Protein AF-A0A962DSF2-F1 (afdb_monomer)

Foldseek 3Di:
DDDDDDDDDDDDDDDDDAADDPVVVVVVVVCCVVDPDDDDDPRHDDD

Structure (mmCIF, N/CA/C/O backbone):
data_AF-A0A962DSF2-F1
#
_entry.id   AF-A0A962DSF2-F1
#
loop_
_atom_site.group_PDB
_atom_site.id
_atom_site.type_symbol
_atom_site.label_atom_id
_atom_site.label_alt_id
_atom_site.label_comp_id
_atom_site.label_asym_id
_atom_site.label_entity_id
_atom_site.label_seq_id
_atom_site.pdbx_PDB_ins_code
_atom_site.Cartn_x
_atom_site.Cartn_y
_atom_site.Cartn_z
_atom_site.occupancy
_atom_site.B_iso_or_equiv
_atom_site.auth_seq_id
_atom_site.auth_comp_id
_atom_site.auth_asym_id
_atom_site.auth_atom_id
_atom_site.pdbx_PDB_model_num
ATOM 1 N N . MET A 1 1 ? -7.736 22.874 13.151 1.00 86.50 1 MET A N 1
ATOM 2 C CA . MET A 1 1 ? -7.043 21.586 13.382 1.00 86.50 1 MET A CA 1
ATOM 3 C C . MET A 1 1 ? -8.036 20.460 13.193 1.00 86.50 1 MET A C 1
ATOM 5 O O . MET A 1 1 ? -9.151 20.586 13.690 1.00 86.50 1 MET A O 1
ATOM 9 N N . ALA A 1 2 ? -7.650 19.398 12.487 1.00 93.62 2 ALA A N 1
ATOM 10 C CA . ALA A 1 2 ? -8.461 18.187 12.411 1.00 93.62 2 ALA A CA 1
ATOM 11 C C . ALA A 1 2 ? -8.470 17.476 13.775 1.00 93.62 2 ALA A C 1
ATOM 13 O O . ALA A 1 2 ? -7.469 17.501 14.493 1.00 93.62 2 ALA A O 1
ATOM 14 N N . LYS A 1 3 ? -9.602 16.869 14.136 1.00 96.12 3 LYS A N 1
ATOM 15 C CA . LYS A 1 3 ? -9.754 16.038 15.335 1.00 96.12 3 LYS A CA 1
ATOM 16 C C . LYS A 1 3 ? -10.275 14.674 14.910 1.00 96.12 3 LYS A C 1
ATOM 18 O O . LYS A 1 3 ? -11.145 14.600 14.048 1.00 96.12 3 LYS A O 1
ATOM 23 N N . ILE A 1 4 ? -9.763 13.628 15.545 1.00 96.50 4 ILE A N 1
ATOM 24 C CA . ILE A 1 4 ? -10.308 12.274 15.457 1.00 96.50 4 ILE A CA 1
ATOM 25 C C . ILE A 1 4 ? -10.821 11.929 16.855 1.00 96.50 4 ILE A C 1
ATOM 27 O O . ILE A 1 4 ? -10.070 12.035 17.823 1.00 96.50 4 ILE A O 1
ATOM 31 N N . ILE A 1 5 ? -12.103 11.583 16.961 1.00 96.19 5 ILE A N 1
ATOM 32 C CA . ILE A 1 5 ? -12.754 11.169 18.210 1.00 96.19 5 ILE A CA 1
ATOM 33 C C . ILE A 1 5 ? -13.066 9.680 18.068 1.00 96.19 5 ILE A C 1
ATOM 35 O O . ILE A 1 5 ? -13.672 9.280 17.078 1.00 96.19 5 ILE A O 1
ATOM 39 N N . VAL A 1 6 ? -12.624 8.870 19.029 1.00 96.12 6 VAL A N 1
ATOM 40 C CA . VAL A 1 6 ? -12.842 7.417 19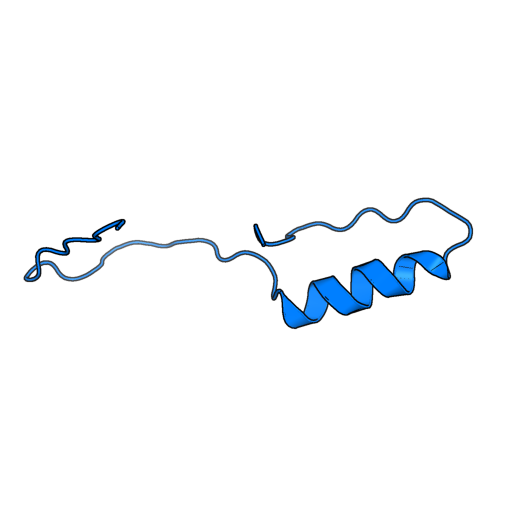.050 1.00 96.12 6 VAL A CA 1
ATOM 41 C C . VAL A 1 6 ? -13.611 7.064 20.316 1.00 96.12 6 VAL A C 1
ATOM 43 O O . VAL A 1 6 ? -13.185 7.422 21.413 1.00 96.12 6 VAL A O 1
ATOM 46 N N . GLU A 1 7 ? -14.724 6.353 20.163 1.00 96.88 7 GLU A N 1
ATOM 47 C CA . GLU A 1 7 ? -15.507 5.810 21.273 1.00 96.88 7 GLU A CA 1
ATOM 48 C C . GLU A 1 7 ? -15.086 4.359 21.531 1.00 96.88 7 GLU A C 1
ATOM 50 O O . GLU A 1 7 ? -15.073 3.526 20.626 1.00 96.88 7 GLU A O 1
ATOM 55 N N . GLY A 1 8 ? -14.675 4.069 22.766 1.00 96.69 8 GLY A N 1
ATOM 56 C CA . GLY A 1 8 ? -14.237 2.733 23.169 1.00 96.69 8 GLY A CA 1
ATOM 57 C C . GLY A 1 8 ? -15.393 1.809 23.564 1.00 96.69 8 GLY A C 1
ATOM 58 O O . GLY A 1 8 ? -16.551 2.211 23.611 1.00 96.69 8 GLY A O 1
ATOM 59 N N . GLY A 1 9 ? -15.057 0.566 23.920 1.00 96.94 9 GLY A N 1
ATOM 60 C CA . GLY A 1 9 ? -15.995 -0.392 24.525 1.00 96.94 9 GLY A CA 1
ATOM 61 C C . GLY A 1 9 ? -16.494 -1.504 23.601 1.00 96.94 9 GLY A C 1
ATOM 62 O O . GLY A 1 9 ? -17.146 -2.428 24.079 1.00 96.94 9 GLY A O 1
ATOM 63 N N . VAL A 1 10 ? -16.148 -1.470 22.310 1.00 96.25 10 VAL A N 1
ATOM 64 C CA . VAL A 1 10 ? -16.519 -2.508 21.337 1.00 96.25 10 VAL A CA 1
ATOM 65 C C . VAL A 1 10 ? -15.270 -3.275 20.882 1.00 96.25 10 VAL A C 1
ATOM 67 O O . VAL A 1 10 ? -14.363 -2.660 20.316 1.00 96.25 10 VAL A O 1
ATOM 70 N N . PRO A 1 11 ? -15.183 -4.600 21.111 1.00 97.31 11 PRO A N 1
ATOM 71 C CA . PRO A 1 11 ? -14.123 -5.428 20.540 1.00 97.31 11 PRO A CA 1
ATOM 72 C C . PRO A 1 11 ? -14.176 -5.424 19.007 1.00 97.31 11 PRO A C 1
ATOM 74 O O . PRO A 1 11 ? -15.254 -5.520 18.421 1.00 97.31 11 PRO A O 1
ATOM 77 N N . LEU A 1 12 ? -13.016 -5.356 18.353 1.00 97.50 12 LEU A N 1
ATOM 78 C CA . LEU A 1 12 ? -12.935 -5.456 16.894 1.00 97.50 12 LEU A CA 1
ATOM 79 C C . LEU A 1 12 ? -13.275 -6.885 16.440 1.00 97.50 12 LEU A C 1
ATOM 81 O O . LEU A 1 12 ? -12.754 -7.852 16.994 1.00 97.50 12 LEU A O 1
ATOM 85 N N . ASN A 1 13 ? -14.118 -7.010 15.415 1.00 97.69 13 ASN A N 1
ATOM 86 C CA . ASN A 1 13 ? -14.445 -8.276 14.760 1.00 97.69 13 ASN A CA 1
ATOM 87 C C . ASN A 1 13 ? -14.552 -8.050 13.245 1.00 97.69 13 ASN A C 1
ATOM 89 O O . ASN A 1 13 ? -15.337 -7.212 12.803 1.00 97.69 13 ASN A O 1
ATOM 93 N N . GLY A 1 14 ? -13.747 -8.775 12.470 1.00 97.12 14 GLY A N 1
ATOM 94 C CA . GLY A 1 14 ? -13.721 -8.708 11.013 1.00 97.12 14 GLY A CA 1
ATOM 95 C C . GLY A 1 14 ? -12.310 -8.828 10.448 1.00 97.12 14 GLY A C 1
ATOM 96 O O . GLY A 1 14 ? -11.345 -9.070 11.172 1.00 97.12 14 GLY A O 1
ATOM 97 N N . GLU A 1 15 ? -12.204 -8.625 9.140 1.00 98.00 15 GLU A N 1
ATOM 98 C CA . GLU A 1 15 ? -10.953 -8.682 8.388 1.00 98.00 15 GLU A CA 1
ATOM 99 C C . GLU A 1 15 ? -10.786 -7.408 7.559 1.00 98.00 15 GLU A C 1
ATOM 101 O O . GLU A 1 15 ? -11.759 -6.831 7.070 1.00 98.00 15 GLU A O 1
ATOM 106 N N . VAL A 1 16 ? -9.540 -6.967 7.391 1.00 97.44 16 VAL A N 1
ATOM 107 C CA . VAL A 1 16 ? -9.184 -5.826 6.543 1.00 97.44 16 VAL A CA 1
ATOM 108 C C . VAL A 1 16 ? -7.959 -6.165 5.709 1.00 97.44 16 VAL A C 1
ATOM 110 O O . VAL A 1 16 ? -7.091 -6.928 6.131 1.00 97.44 16 VAL A O 1
ATOM 113 N N . TRP A 1 17 ? -7.877 -5.565 4.527 1.00 97.19 17 TRP A N 1
ATOM 114 C CA . TRP A 1 17 ? -6.730 -5.700 3.638 1.00 97.19 17 TRP A CA 1
ATOM 115 C C . TRP A 1 17 ? -5.804 -4.505 3.819 1.00 97.19 17 TRP A C 1
ATOM 117 O O . TRP A 1 17 ? -6.255 -3.360 3.845 1.00 97.19 17 TRP A O 1
ATOM 127 N N . ILE A 1 18 ? -4.506 -4.772 3.935 1.00 9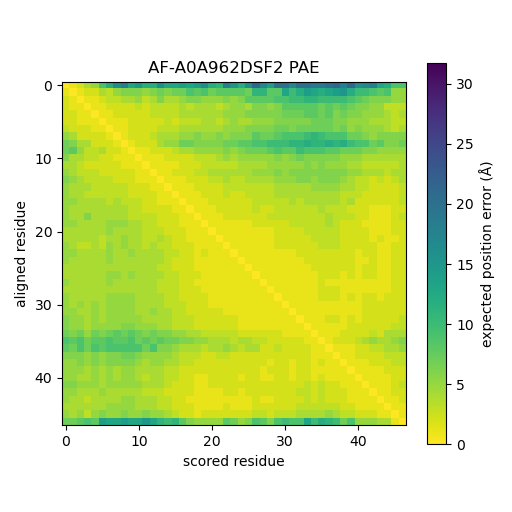6.62 18 ILE A N 1
ATOM 128 C CA . ILE A 1 18 ? -3.480 -3.735 4.044 1.00 96.62 18 ILE A CA 1
ATOM 129 C C . ILE A 1 18 ? -2.812 -3.563 2.683 1.00 96.62 18 ILE A C 1
ATOM 131 O O . ILE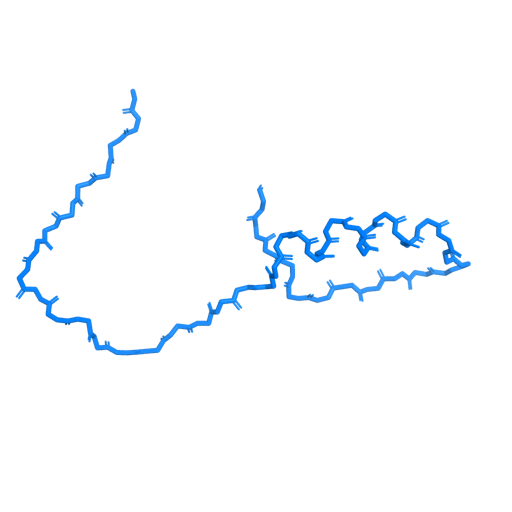 A 1 18 ? -2.558 -4.535 1.970 1.00 96.62 18 ILE A O 1
ATOM 135 N N . SER A 1 19 ? -2.520 -2.316 2.328 1.00 97.56 19 SER A N 1
ATOM 136 C CA . SER A 1 19 ? -1.738 -1.989 1.140 1.00 97.56 19 SER A CA 1
ATOM 137 C C . SER A 1 19 ? -0.260 -2.374 1.294 1.00 97.56 19 SER A C 1
ATOM 139 O O . SER A 1 19 ? 0.218 -2.676 2.388 1.00 97.56 19 SER A O 1
ATOM 141 N N . GLY A 1 20 ? 0.507 -2.311 0.207 1.00 97.25 20 GLY A N 1
ATOM 142 C CA . GLY A 1 20 ? 1.948 -2.549 0.231 1.00 97.25 20 GLY A CA 1
ATOM 143 C C . GLY A 1 20 ? 2.718 -1.566 1.118 1.00 97.25 20 GLY A C 1
ATOM 144 O O . GLY A 1 20 ? 2.246 -0.486 1.481 1.00 97.25 20 GLY A O 1
ATOM 145 N N . ALA A 1 21 ? 3.946 -1.940 1.474 1.00 97.69 21 ALA A N 1
ATOM 146 C CA . ALA A 1 21 ? 4.784 -1.127 2.343 1.00 97.69 21 ALA A CA 1
ATOM 147 C C . ALA A 1 21 ? 5.317 0.110 1.604 1.00 97.69 21 ALA A C 1
ATOM 149 O O . ALA A 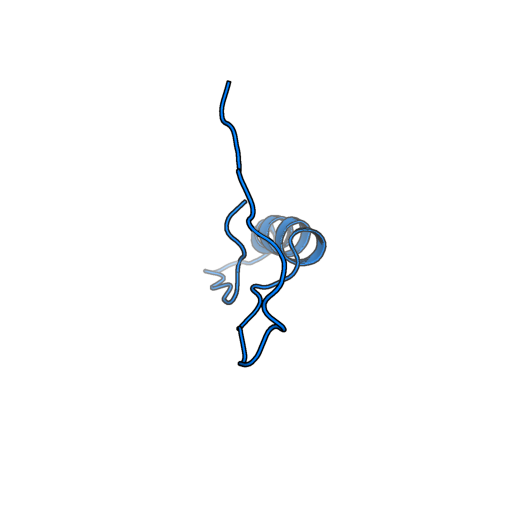1 21 ? 6.014 -0.015 0.594 1.00 97.69 21 ALA A O 1
ATOM 150 N N . LYS A 1 22 ? 5.091 1.303 2.173 1.00 96.88 22 LYS A N 1
ATOM 151 C CA . LYS A 1 22 ? 5.655 2.573 1.677 1.00 96.88 22 LYS A CA 1
ATOM 152 C C . LYS A 1 22 ? 7.161 2.460 1.408 1.00 96.88 22 LYS A C 1
ATOM 154 O O . LYS A 1 22 ? 7.649 2.845 0.354 1.00 96.88 22 LYS A O 1
ATOM 159 N N . ASN A 1 23 ? 7.901 1.893 2.355 1.00 97.00 23 ASN A N 1
ATOM 160 C CA . ASN A 1 23 ? 9.361 1.849 2.275 1.00 97.00 23 ASN A CA 1
ATOM 161 C C . ASN A 1 23 ? 9.881 0.824 1.256 1.00 97.00 23 ASN A C 1
ATOM 163 O O . ASN A 1 23 ? 11.046 0.896 0.884 1.00 97.00 23 ASN A O 1
ATOM 167 N N . ALA A 1 24 ? 9.033 -0.099 0.793 1.00 97.12 24 ALA A N 1
ATOM 168 C CA . ALA A 1 24 ? 9.355 -0.980 -0.324 1.00 97.12 24 ALA A CA 1
ATOM 169 C C . ALA A 1 24 ? 9.009 -0.317 -1.663 1.00 97.12 24 ALA A C 1
ATOM 171 O O . ALA A 1 24 ? 9.818 -0.338 -2.585 1.00 97.12 24 ALA A O 1
ATOM 172 N N . VAL A 1 25 ? 7.831 0.311 -1.771 1.00 97.75 25 VAL A N 1
ATOM 173 C CA . VAL A 1 25 ? 7.380 0.877 -3.050 1.00 97.75 25 VAL A CA 1
ATOM 174 C C . VAL A 1 25 ? 8.208 2.084 -3.487 1.00 97.75 25 VAL A C 1
ATOM 176 O O . VAL A 1 25 ? 8.463 2.236 -4.673 1.00 97.75 25 VAL A O 1
ATOM 179 N N . LEU A 1 26 ? 8.682 2.913 -2.552 1.00 97.75 26 LEU A N 1
ATOM 180 C CA . LEU A 1 26 ? 9.488 4.093 -2.880 1.00 97.75 26 LEU A CA 1
ATOM 181 C C . LEU A 1 26 ? 10.770 3.752 -3.668 1.00 97.75 26 LEU A C 1
ATOM 183 O O . LEU A 1 26 ? 10.947 4.310 -4.750 1.00 97.75 26 LEU A O 1
ATOM 187 N N . PRO A 1 27 ? 11.650 2.834 -3.216 1.00 98.00 27 PRO A N 1
ATOM 188 C CA . PRO A 1 27 ? 12.812 2.442 -4.012 1.00 98.00 27 PRO A CA 1
ATOM 189 C C . PRO A 1 27 ? 12.443 1.641 -5.267 1.00 98.00 27 PRO A C 1
ATOM 191 O O . PRO A 1 27 ? 13.146 1.761 -6.266 1.00 98.00 27 PRO A O 1
ATOM 194 N N . ILE A 1 28 ? 11.348 0.868 -5.260 1.00 98.19 28 ILE A N 1
ATOM 195 C CA . ILE A 1 28 ? 10.861 0.166 -6.462 1.00 98.19 28 ILE A CA 1
ATOM 196 C C . ILE A 1 28 ? 10.475 1.171 -7.554 1.00 98.19 28 ILE A C 1
ATOM 198 O O . ILE A 1 28 ? 10.866 0.985 -8.703 1.00 98.19 28 ILE A O 1
ATOM 202 N N . LEU A 1 29 ? 9.769 2.251 -7.200 1.00 97.81 29 LEU A N 1
ATOM 203 C CA . LEU A 1 29 ? 9.436 3.340 -8.123 1.00 97.81 29 LEU A CA 1
ATOM 204 C C . LEU A 1 29 ? 10.699 4.007 -8.674 1.00 97.81 29 LEU A C 1
ATOM 206 O O . LEU A 1 29 ? 10.785 4.254 -9.869 1.00 97.81 29 LEU A O 1
ATOM 210 N N . SER A 1 30 ? 11.714 4.245 -7.840 1.00 98.25 30 SER A N 1
ATOM 211 C CA . SER A 1 30 ? 12.997 4.773 -8.324 1.00 98.25 30 SER A CA 1
ATOM 212 C C . SER A 1 30 ? 13.702 3.806 -9.281 1.00 98.25 30 SER A C 1
ATOM 214 O O . SER A 1 30 ? 14.304 4.236 -10.263 1.00 98.25 30 SER A O 1
ATOM 216 N N . ALA A 1 31 ? 13.619 2.498 -9.028 1.00 98.25 31 ALA A N 1
ATOM 217 C CA . ALA A 1 31 ? 14.243 1.480 -9.866 1.00 98.25 31 ALA A CA 1
ATOM 218 C C . ALA A 1 31 ? 13.610 1.374 -11.264 1.00 98.25 31 ALA A C 1
ATOM 220 O O . ALA A 1 31 ? 14.286 0.917 -12.184 1.00 98.25 31 ALA A O 1
ATOM 221 N N . THR A 1 32 ? 12.368 1.838 -11.472 1.00 98.25 32 THR A N 1
ATOM 222 C CA . THR A 1 32 ? 11.754 1.824 -12.815 1.00 98.25 32 THR A CA 1
ATOM 223 C C . THR A 1 32 ? 12.467 2.747 -13.800 1.00 98.25 32 THR A C 1
ATOM 225 O O . THR A 1 32 ? 12.305 2.576 -15.002 1.00 98.25 32 THR A O 1
ATOM 228 N N . LEU A 1 33 ? 13.287 3.691 -13.321 1.00 98.06 33 LEU A N 1
ATOM 229 C CA . LEU A 1 33 ? 14.152 4.518 -14.172 1.00 98.06 33 LEU A CA 1
ATOM 230 C C . LEU A 1 33 ? 15.199 3.698 -14.940 1.00 98.06 33 LEU A C 1
ATOM 232 O O . LEU A 1 33 ? 15.753 4.186 -15.919 1.00 98.06 33 LEU A O 1
ATOM 236 N N . LEU A 1 34 ? 15.489 2.478 -14.483 1.00 98.44 34 LEU A N 1
ATOM 237 C CA . LEU A 1 34 ? 16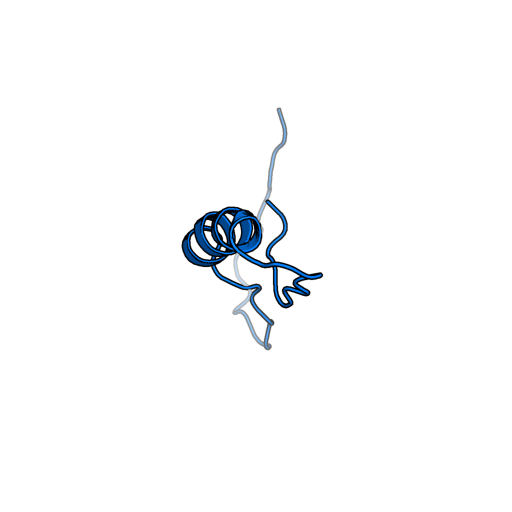.456 1.574 -15.105 1.00 98.44 34 LEU A CA 1
ATOM 238 C C . LEU A 1 34 ? 15.824 0.657 -16.163 1.00 98.44 34 LEU A C 1
ATOM 240 O O . LEU A 1 34 ? 16.541 -0.127 -16.778 1.00 98.44 34 LEU A O 1
ATOM 244 N N . ALA A 1 35 ? 14.501 0.689 -16.338 1.00 98.06 35 ALA A N 1
ATOM 245 C CA . ALA A 1 35 ? 13.801 -0.195 -17.261 1.00 98.06 35 ALA A CA 1
ATOM 246 C C . ALA A 1 35 ? 13.658 0.442 -18.654 1.00 98.06 35 ALA A C 1
ATOM 248 O O . ALA A 1 35 ? 13.253 1.594 -18.775 1.00 98.06 35 ALA A O 1
ATOM 249 N N . ASP A 1 36 ? 13.887 -0.344 -19.710 1.00 97.31 36 ASP A N 1
ATOM 250 C CA . ASP A 1 36 ? 13.711 0.089 -21.111 1.00 97.31 36 ASP A CA 1
ATOM 251 C C . ASP A 1 36 ? 12.232 0.165 -21.553 1.00 97.31 36 ASP A C 1
ATOM 253 O O . ASP A 1 36 ? 11.923 0.509 -22.694 1.00 97.31 36 ASP A O 1
ATOM 257 N N . GLY A 1 37 ? 11.291 -0.180 -20.669 1.00 96.69 37 GLY A N 1
ATOM 258 C CA . GLY A 1 37 ? 9.868 -0.280 -20.977 1.00 96.69 37 GLY A CA 1
ATOM 259 C C . GLY A 1 37 ? 8.968 -0.008 -19.769 1.00 96.69 37 GLY A C 1
ATOM 260 O O . GLY A 1 37 ? 9.453 0.222 -18.662 1.00 96.69 37 GLY A O 1
ATOM 261 N N . PRO A 1 38 ? 7.637 -0.019 -19.965 1.00 97.25 38 PRO A N 1
ATOM 262 C CA . PRO A 1 38 ? 6.692 0.333 -18.914 1.00 97.25 38 PRO A CA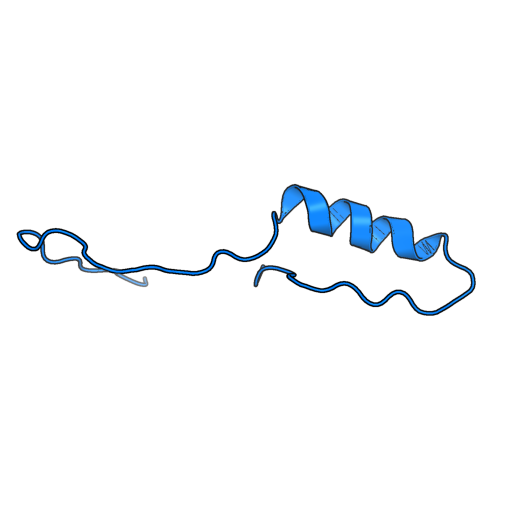 1
ATOM 263 C C . PRO A 1 38 ? 6.730 -0.664 -17.747 1.00 97.25 38 PRO A C 1
ATOM 265 O O . PRO A 1 38 ? 6.603 -1.874 -17.935 1.00 97.25 38 PRO A O 1
ATOM 268 N N . CYS A 1 39 ? 6.820 -0.137 -16.525 1.00 98.19 39 CYS A N 1
ATOM 269 C CA . CYS A 1 39 ? 6.656 -0.897 -15.288 1.00 98.19 39 CYS A CA 1
ATOM 270 C C . CYS A 1 39 ? 5.253 -0.670 -14.710 1.00 98.19 39 CYS A C 1
ATOM 272 O O . CYS A 1 39 ? 4.851 0.469 -14.481 1.00 98.19 39 CYS A O 1
ATOM 274 N N . VAL A 1 40 ? 4.523 -1.750 -14.419 1.00 97.75 40 VAL A N 1
ATOM 275 C CA . VAL A 1 40 ? 3.225 -1.695 -13.727 1.00 97.75 40 VAL A CA 1
ATOM 276 C C . VAL A 1 40 ? 3.407 -2.242 -12.316 1.00 97.75 40 VAL A C 1
ATOM 278 O O . VAL A 1 40 ? 3.777 -3.401 -12.142 1.00 97.75 40 VAL A O 1
ATOM 281 N N . ILE A 1 41 ? 3.154 -1.409 -11.306 1.00 97.44 41 ILE A N 1
ATOM 282 C CA . ILE A 1 41 ? 3.343 -1.758 -9.893 1.00 97.44 41 ILE A CA 1
ATOM 283 C C . ILE A 1 41 ? 1.976 -1.759 -9.206 1.00 97.44 41 ILE A C 1
ATOM 285 O O . ILE A 1 41 ? 1.296 -0.736 -9.159 1.00 97.44 41 ILE A O 1
ATOM 289 N N . GLY A 1 42 ? 1.568 -2.918 -8.689 1.00 97.25 42 GLY A N 1
ATOM 290 C CA . GLY A 1 42 ? 0.326 -3.092 -7.934 1.00 97.25 42 GLY A CA 1
ATOM 291 C C . GLY A 1 42 ? 0.513 -2.932 -6.424 1.00 97.25 42 GLY A C 1
ATOM 292 O O . GLY A 1 42 ? 1.635 -2.889 -5.923 1.00 97.25 42 GLY A O 1
ATOM 293 N N . ASN A 1 43 ? -0.604 -2.889 -5.691 1.00 97.00 43 ASN A N 1
ATOM 294 C CA . ASN A 1 43 ? -0.635 -2.822 -4.224 1.00 97.00 43 ASN A CA 1
ATOM 295 C C . ASN A 1 43 ? 0.136 -1.623 -3.623 1.00 97.00 43 ASN A C 1
ATOM 297 O O . ASN A 1 43 ? 0.737 -1.723 -2.556 1.00 97.00 43 ASN A O 1
ATOM 301 N N . VAL A 1 44 ? 0.14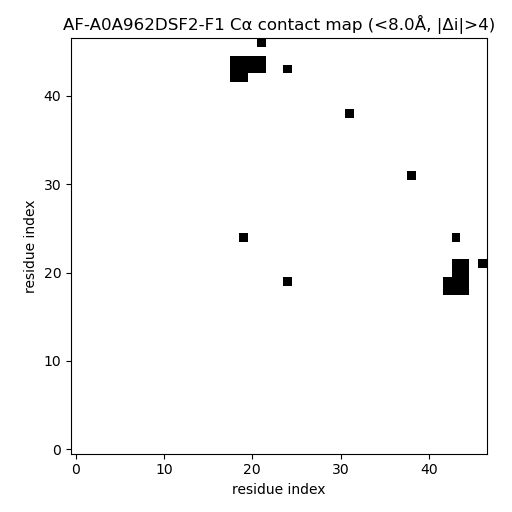4 -0.480 -4.311 1.00 97.31 44 VAL A N 1
ATOM 302 C CA . VAL A 1 44 ? 0.796 0.748 -3.835 1.00 97.31 44 VAL A CA 1
ATOM 303 C C . VAL A 1 44 ? -0.087 1.428 -2.772 1.00 97.31 44 VAL A C 1
ATOM 305 O O . VAL A 1 44 ? -1.270 1.644 -3.040 1.00 97.31 44 VAL A O 1
ATOM 308 N N . PRO A 1 45 ? 0.432 1.764 -1.574 1.00 97.56 45 PRO A N 1
ATOM 309 C CA . PRO A 1 45 ? -0.316 2.511 -0.560 1.00 97.56 45 PRO A CA 1
ATOM 310 C C . PRO A 1 45 ? -0.626 3.945 -1.015 1.00 97.56 45 PRO A C 1
ATOM 312 O O . PRO A 1 45 ? 0.123 4.528 -1.795 1.00 97.56 45 PRO A O 1
ATOM 315 N N . HIS A 1 46 ? -1.687 4.547 -0.468 1.00 94.75 46 HIS A N 1
ATOM 316 C CA . HIS A 1 46 ? -1.885 5.997 -0.555 1.00 94.75 46 HIS A CA 1
ATOM 317 C C . HIS A 1 46 ? -0.869 6.693 0.365 1.00 94.75 46 HIS A C 1
ATOM 319 O O . HIS A 1 46 ? -0.779 6.342 1.545 1.00 94.75 46 HIS A O 1
ATOM 325 N N . LEU A 1 47 ? -0.066 7.603 -0.194 1.00 81.62 47 LEU A N 1
ATOM 326 C CA . LEU A 1 47 ? 1.097 8.221 0.457 1.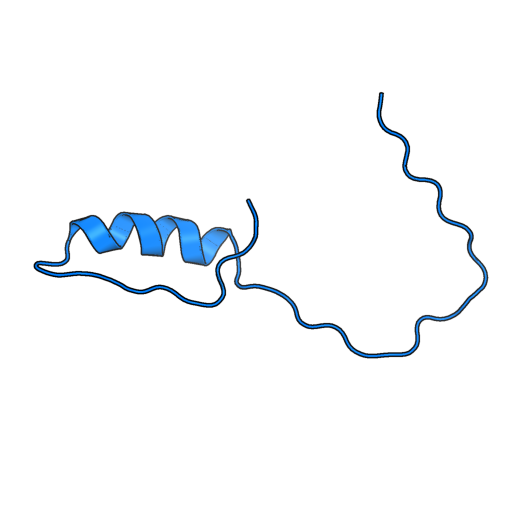00 81.62 47 LEU A CA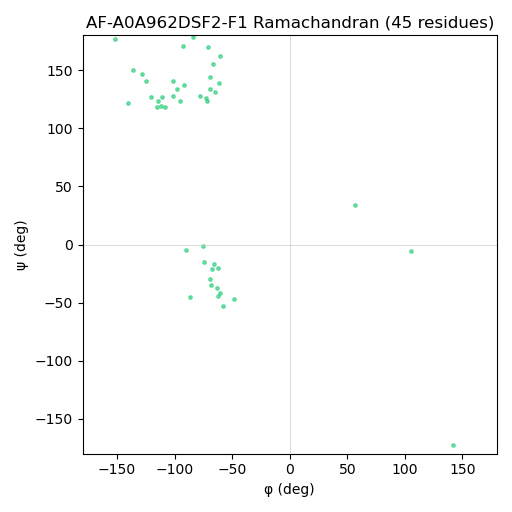 1
ATOM 327 C C . LEU A 1 47 ? 0.871 9.691 0.795 1.00 81.62 47 LEU A C 1
ATOM 329 O O . LEU A 1 47 ? 0.253 10.389 -0.037 1.00 81.62 47 LEU A O 1
#

Sequence (47 aa):
MAKIIVEGGVPLNGEVWISGAKNAVLPILSATLLADGPCVIGNVPHL

Mean predicted aligned error: 3.62 Å

Secondary structure (DSSP, 8-state):
-------------S--PPPPPHHHHHHHHHHGGG-SS-----SPPP-

Solvent-accessible surface area (backbone atoms only — not comparable to full-atom values): 3567 Å² total; per-residue (Å²): 133,92,82,87,87,82,85,83,93,72,84,90,83,85,86,83,88,80,64,42,58,65,84,57,50,54,60,53,60,58,53,49,76,76,49,99,59,93,80,86,82,76,60,72,51,94,129

pLDDT: mean 96.66, std 2.84, range [81.62, 98.44]

Radius of gyration: 17.65 Å; Cα contacts (8 Å, |Δi|>4): 14; chains: 1; bounding box: 33×30×46 Å